Protein AF-X0XRM6-F1 (afdb_monomer)

Radius of gyration: 12.37 Å; Cα contacts (8 Å, |Δi|>4): 86; chains: 1; bounding box: 29×27×29 Å

Mean predicted aligned error: 5.05 Å

pLDDT: mean 86.34, std 11.35, range [37.69, 95.94]

Solvent-accessible surface area (backbone atoms only — not comparable to full-atom values): 5211 Å² total; per-residue (Å²): 134,82,69,81,64,82,69,34,62,79,35,33,36,30,26,78,60,80,92,62,65,91,58,74,66,38,41,79,40,75,50,71,90,78,54,69,72,58,39,52,53,50,37,57,76,67,61,49,73,42,78,56,82,49,85,82,52,30,57,76,78,39,51,92,55,40,70,73,72,46,81,91,54,90,50,93,95,62,83,133

Foldseek 3Di:
DPDQDPPQLDAEEEECDPPDPPRPNHHYDYQDDDADVVSLVVCVVVVHPYYDDDQVPCCPPPVNCNVVVPPVDDDPNDDD

Secondary structure (DSSP, 8-state):
--S--TTGGG-EEEES-TTS-SSTTSEEEEPPSS-HHHHHHHHHHHT--EE---TTTHHHH-GGGGGGG-TTSPPTT---

Organism: NCBI:txid412755

Structure (mmCIF, N/CA/C/O backbone):
data_AF-X0XRM6-F1
#
_entry.id   AF-X0XRM6-F1
#
loop_
_atom_site.group_PDB
_atom_site.id
_atom_site.type_symbol
_atom_site.label_atom_id
_atom_site.label_alt_id
_atom_site.label_comp_id
_atom_site.label_asym_id
_atom_site.label_entity_id
_atom_site.label_seq_id
_atom_site.pdbx_PDB_ins_code
_atom_site.Cartn_x
_atom_site.Cartn_y
_atom_site.Cartn_z
_atom_site.occupancy
_atom_site.B_iso_or_equiv
_atom_site.auth_seq_id
_atom_site.auth_comp_id
_atom_site.auth_asym_id
_atom_site.auth_atom_id
_atom_site.pdbx_PDB_model_num
ATOM 1 N N . MET A 1 1 ? -5.725 -15.266 0.820 1.00 46.53 1 MET A N 1
ATOM 2 C CA . MET A 1 1 ? -6.689 -14.815 1.849 1.00 46.53 1 MET A CA 1
ATOM 3 C C . MET A 1 1 ? -6.309 -15.407 3.207 1.00 46.53 1 MET A C 1
ATOM 5 O O . MET A 1 1 ? -7.124 -16.066 3.839 1.00 46.53 1 MET A O 1
ATOM 9 N N . LYS A 1 2 ? -5.046 -15.233 3.632 1.00 37.69 2 LYS A N 1
ATOM 10 C CA . LYS A 1 2 ? -4.636 -15.596 4.992 1.00 37.69 2 LYS A CA 1
ATOM 11 C C . LYS A 1 2 ? -5.364 -14.639 5.930 1.00 37.69 2 LYS A C 1
ATOM 13 O O . LYS A 1 2 ? -5.176 -13.440 5.781 1.00 37.69 2 LYS A O 1
ATOM 18 N N . GLU A 1 3 ? -6.222 -15.213 6.768 1.00 54.09 3 GLU A N 1
ATOM 19 C CA . GLU A 1 3 ? -6.775 -14.663 8.009 1.00 54.09 3 GLU A CA 1
ATOM 20 C C . GLU A 1 3 ? -7.338 -13.244 7.870 1.00 54.09 3 GLU A C 1
ATOM 22 O O . GLU A 1 3 ? -6.606 -12.259 7.848 1.00 54.09 3 GLU A O 1
ATOM 27 N N . ASN A 1 4 ? -8.666 -13.154 7.736 1.00 66.81 4 ASN A N 1
ATOM 28 C CA . ASN A 1 4 ? -9.403 -11.895 7.649 1.00 66.81 4 ASN A CA 1
ATOM 29 C C . ASN A 1 4 ? -8.823 -10.872 8.629 1.00 66.81 4 ASN A C 1
ATOM 31 O O . ASN A 1 4 ? -8.854 -11.088 9.838 1.00 66.81 4 ASN A O 1
ATOM 35 N N . ILE A 1 5 ? -8.275 -9.783 8.085 1.00 75.56 5 ILE A N 1
ATOM 36 C CA . ILE A 1 5 ? -7.749 -8.656 8.853 1.00 75.56 5 ILE A CA 1
ATOM 37 C C . ILE A 1 5 ? -8.771 -8.312 9.941 1.00 75.56 5 ILE A C 1
ATOM 39 O O . ILE A 1 5 ? -9.918 -7.973 9.637 1.00 75.56 5 ILE A O 1
ATOM 43 N N . ASN A 1 6 ? -8.363 -8.431 11.206 1.00 81.00 6 ASN A N 1
ATOM 44 C CA . ASN A 1 6 ? -9.249 -8.137 12.325 1.00 81.00 6 ASN A CA 1
ATOM 45 C C . ASN A 1 6 ? -9.747 -6.694 12.218 1.00 81.00 6 ASN A C 1
ATOM 47 O O . ASN A 1 6 ? -8.966 -5.775 11.953 1.00 81.00 6 ASN A O 1
ATOM 51 N N . ASP A 1 7 ? -11.049 -6.512 12.440 1.00 85.31 7 ASP A N 1
ATOM 52 C CA . ASP A 1 7 ? -11.704 -5.205 12.378 1.00 85.31 7 ASP A CA 1
ATOM 53 C C . ASP A 1 7 ? -11.528 -4.489 11.019 1.00 85.31 7 ASP A C 1
ATOM 55 O O . ASP A 1 7 ? -11.357 -3.271 10.945 1.00 85.31 7 ASP A O 1
ATOM 59 N N . ILE A 1 8 ? -11.567 -5.252 9.912 1.00 83.31 8 ILE A N 1
ATOM 60 C CA . ILE A 1 8 ? -11.402 -4.734 8.540 1.00 83.31 8 ILE A CA 1
ATOM 61 C C . ILE A 1 8 ? -12.335 -3.555 8.221 1.00 83.31 8 ILE A C 1
ATOM 63 O O . ILE A 1 8 ? -11.949 -2.668 7.464 1.00 83.31 8 ILE A O 1
ATOM 67 N N . GLY A 1 9 ? -13.515 -3.498 8.852 1.00 83.62 9 GLY A N 1
ATOM 68 C CA . GLY A 1 9 ? -14.487 -2.408 8.713 1.00 83.62 9 GLY A CA 1
ATOM 69 C C . GLY A 1 9 ? -13.930 -1.017 9.035 1.00 83.62 9 GLY A C 1
ATOM 70 O O . GLY A 1 9 ? -14.306 -0.029 8.406 1.00 83.62 9 GLY A O 1
ATOM 71 N N . ASN A 1 10 ? -12.985 -0.934 9.973 1.00 87.81 10 ASN A N 1
ATOM 72 C CA . ASN A 1 10 ? -12.385 0.334 10.388 1.00 87.81 10 ASN A CA 1
ATOM 73 C C . ASN A 1 10 ? -11.094 0.673 9.633 1.00 87.81 10 ASN A C 1
ATOM 75 O O . ASN A 1 10 ? -10.608 1.808 9.729 1.00 87.81 10 ASN A O 1
ATOM 79 N N . LYS A 1 11 ? -10.562 -0.267 8.844 1.00 91.75 11 LYS A N 1
ATOM 80 C CA . LYS A 1 11 ? -9.288 -0.110 8.139 1.00 91.75 11 LYS A CA 1
ATOM 81 C C . LYS A 1 11 ? -9.427 0.692 6.853 1.00 91.75 11 LYS A C 1
ATOM 83 O O . LYS A 1 11 ? -10.455 0.648 6.171 1.00 91.75 11 LYS A O 1
ATOM 88 N N . LEU A 1 12 ? -8.362 1.411 6.514 1.00 92.31 12 LEU A N 1
ATOM 89 C CA . LEU A 1 12 ? -8.196 2.104 5.246 1.00 92.31 12 LEU A CA 1
ATOM 90 C C . LEU A 1 12 ? -7.145 1.390 4.393 1.00 92.31 12 LEU A C 1
ATOM 92 O O . LEU A 1 12 ? -5.955 1.387 4.712 1.00 92.31 12 LEU A O 1
ATOM 96 N N . VAL A 1 13 ? -7.597 0.807 3.286 1.00 91.31 13 VAL A N 1
ATOM 97 C CA . VAL A 1 13 ? -6.763 0.081 2.328 1.00 91.31 13 VAL A CA 1
ATOM 98 C C . VAL A 1 13 ? -6.459 0.986 1.140 1.00 91.31 13 VAL A C 1
ATOM 100 O O . VAL A 1 13 ? -7.363 1.462 0.454 1.00 91.31 13 VAL A O 1
ATOM 103 N N . MET A 1 14 ? -5.179 1.213 0.863 1.00 91.81 14 MET A N 1
ATOM 104 C CA . MET A 1 14 ? -4.738 1.875 -0.355 1.00 91.81 14 MET A CA 1
ATOM 105 C C . MET A 1 14 ? -4.430 0.836 -1.428 1.00 91.81 14 MET A C 1
ATOM 107 O O . MET A 1 14 ? -3.599 -0.047 -1.230 1.00 91.81 14 MET A O 1
ATOM 111 N N . SER A 1 15 ? -5.083 0.945 -2.583 1.00 89.69 15 SER A N 1
ATOM 112 C CA . SER A 1 15 ? -4.876 0.006 -3.687 1.00 89.69 15 SER A CA 1
ATOM 113 C C . SER A 1 15 ? -5.057 0.669 -5.049 1.00 89.69 15 SER A C 1
ATOM 115 O O . SER A 1 15 ? -5.669 1.732 -5.192 1.00 89.69 15 SER A O 1
ATOM 117 N N . ARG A 1 16 ? -4.510 0.044 -6.096 1.00 87.06 16 ARG A N 1
ATOM 118 C CA . ARG A 1 16 ? -4.665 0.558 -7.463 1.00 87.06 16 ARG A CA 1
ATOM 119 C C . ARG A 1 16 ? -6.050 0.272 -8.055 1.00 87.06 16 ARG A C 1
ATOM 121 O O . ARG A 1 16 ? -6.520 1.064 -8.875 1.00 87.06 16 ARG A O 1
ATOM 128 N N . LYS A 1 17 ? -6.681 -0.848 -7.692 1.00 78.62 17 LYS A N 1
ATOM 129 C CA . LYS A 1 17 ? -7.947 -1.331 -8.266 1.00 78.62 17 LYS A CA 1
ATOM 130 C C . LYS A 1 17 ? -9.121 -0.987 -7.344 1.00 78.62 17 LYS A C 1
ATOM 132 O O . LYS A 1 17 ? -9.510 -1.792 -6.512 1.00 78.62 17 LYS A O 1
ATOM 137 N N . LEU A 1 18 ? -9.723 0.188 -7.534 1.00 64.75 18 LEU A N 1
ATOM 138 C CA . LEU A 1 18 ? -10.917 0.586 -6.770 1.00 64.75 18 LEU A CA 1
ATOM 139 C C . LEU A 1 18 ? -12.211 -0.111 -7.228 1.00 64.75 18 LEU A C 1
ATOM 141 O O . LEU A 1 18 ? -13.166 -0.170 -6.466 1.00 64.75 18 LEU A O 1
ATOM 145 N N . GLY A 1 19 ? -12.254 -0.635 -8.459 1.00 61.88 19 GLY A N 1
ATOM 146 C CA . GLY A 1 19 ? -13.464 -1.249 -9.028 1.00 61.88 19 GLY A CA 1
ATOM 147 C C . GLY A 1 19 ? -13.767 -2.667 -8.534 1.00 61.88 19 GLY A C 1
ATOM 148 O O . GLY A 1 19 ? -14.860 -3.163 -8.775 1.00 61.88 19 GLY A O 1
ATOM 149 N N . VAL A 1 20 ? -12.814 -3.322 -7.859 1.00 64.38 20 VAL A N 1
ATOM 150 C CA . VAL A 1 20 ? -12.983 -4.667 -7.286 1.00 64.38 20 VAL A CA 1
ATOM 151 C C . VAL A 1 20 ? -12.262 -4.703 -5.935 1.00 64.38 20 VAL A C 1
ATOM 153 O O . VAL A 1 20 ? -11.078 -5.045 -5.880 1.00 64.38 20 VAL A O 1
ATOM 156 N N . PRO A 1 21 ? -12.919 -4.287 -4.839 1.00 66.38 21 PRO A N 1
ATOM 157 C CA . PRO A 1 21 ? -12.297 -4.300 -3.525 1.00 66.38 21 PRO A CA 1
ATOM 158 C C . PRO A 1 21 ? -12.120 -5.747 -3.051 1.00 66.38 21 PRO A C 1
ATOM 160 O O . PRO A 1 21 ? -13.080 -6.419 -2.689 1.00 66.38 21 PRO A O 1
ATOM 163 N N . PHE A 1 22 ? -10.873 -6.223 -3.014 1.00 71.62 22 PHE A N 1
ATOM 164 C CA . PHE A 1 22 ? -10.532 -7.555 -2.488 1.00 71.62 22 PHE A CA 1
ATOM 165 C C . PHE A 1 22 ? -10.741 -7.682 -0.968 1.00 71.62 22 PHE A C 1
ATOM 167 O O . PHE A 1 22 ? -10.776 -8.789 -0.438 1.00 71.62 22 PHE A O 1
ATOM 174 N N . TYR A 1 23 ? -10.898 -6.550 -0.278 1.00 77.81 23 TYR A N 1
ATOM 175 C CA . TYR A 1 23 ? -11.136 -6.455 1.160 1.00 77.81 23 TYR A CA 1
ATOM 176 C C . TYR A 1 23 ? -12.509 -5.831 1.397 1.00 77.81 23 TYR A C 1
ATOM 178 O O . TYR A 1 23 ? -12.646 -4.607 1.506 1.00 77.81 23 TYR A O 1
A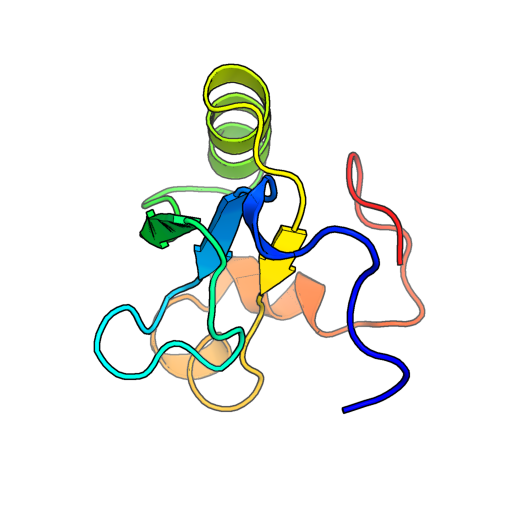TOM 186 N N . ALA A 1 24 ? -13.535 -6.682 1.407 1.00 75.69 24 ALA A N 1
ATOM 187 C CA . ALA A 1 24 ? -14.905 -6.270 1.679 1.00 75.69 24 ALA A CA 1
ATOM 188 C C . ALA A 1 24 ? -15.019 -5.664 3.089 1.00 75.69 24 ALA A C 1
ATOM 190 O O . ALA A 1 24 ? -14.381 -6.127 4.033 1.00 75.69 24 ALA A O 1
ATOM 191 N N . GLY A 1 25 ? -15.820 -4.606 3.219 1.00 80.25 25 GLY A N 1
ATOM 192 C CA . GLY A 1 25 ? -16.019 -3.886 4.480 1.00 80.25 25 GLY A CA 1
ATOM 193 C C . GLY A 1 25 ? -14.973 -2.810 4.782 1.00 80.25 25 GLY A C 1
ATOM 194 O O . GLY A 1 25 ? -15.301 -1.868 5.492 1.00 80.25 25 GLY A O 1
ATOM 195 N N . ALA A 1 26 ? -13.765 -2.874 4.211 1.00 86.38 26 ALA A N 1
ATOM 196 C CA . ALA A 1 26 ? -12.775 -1.810 4.383 1.00 86.38 26 ALA A CA 1
ATOM 197 C C . ALA A 1 26 ? -13.153 -0.529 3.638 1.00 86.38 26 ALA A C 1
ATOM 199 O O . ALA A 1 26 ? -13.809 -0.554 2.592 1.00 86.38 26 ALA A O 1
ATOM 200 N N . ARG A 1 27 ? -12.630 0.597 4.125 1.00 88.62 27 ARG A N 1
ATOM 201 C CA . ARG A 1 27 ? -12.570 1.834 3.342 1.00 88.62 27 ARG A CA 1
ATOM 202 C C . ARG A 1 27 ? -11.403 1.743 2.366 1.00 88.62 27 ARG A C 1
ATOM 204 O O . ARG A 1 27 ? -10.350 1.207 2.704 1.00 88.62 27 ARG A O 1
ATOM 211 N N . HIS A 1 28 ? -11.574 2.298 1.169 1.00 88.81 28 HIS A N 1
ATOM 212 C CA . HIS A 1 28 ? -10.564 2.235 0.111 1.00 88.81 28 HIS A CA 1
ATOM 213 C C . HIS A 1 28 ? -10.086 3.624 -0.286 1.00 88.81 28 HIS A C 1
ATOM 215 O O . HIS A 1 28 ? -10.882 4.554 -0.413 1.00 88.81 28 HIS A O 1
ATOM 221 N N . HIS A 1 29 ? -8.784 3.746 -0.517 1.00 90.25 29 HIS A N 1
ATOM 222 C CA . HIS A 1 29 ? -8.163 4.935 -1.078 1.00 90.25 29 HIS A CA 1
ATOM 223 C C . HIS A 1 29 ? -7.437 4.570 -2.382 1.00 90.25 29 HIS A C 1
ATOM 225 O O . HIS A 1 29 ? -6.745 3.547 -2.420 1.00 90.25 29 HIS A O 1
ATOM 231 N N . PRO A 1 30 ? -7.543 5.372 -3.459 1.00 89.75 30 PRO A N 1
ATOM 232 C CA . PRO A 1 30 ? -6.703 5.161 -4.632 1.00 89.75 30 PRO A CA 1
ATOM 233 C C . PRO A 1 30 ? -5.223 5.221 -4.259 1.00 89.75 30 PRO A C 1
ATOM 235 O O . PRO A 1 30 ? -4.816 6.064 -3.452 1.00 89.75 30 PRO A O 1
ATOM 238 N N . LEU A 1 31 ? -4.432 4.354 -4.892 1.00 91.56 31 LEU A N 1
ATOM 239 C CA . LEU A 1 31 ? -2.975 4.409 -4.853 1.00 91.56 31 LEU A CA 1
ATOM 240 C C . LEU A 1 31 ? -2.476 5.801 -5.252 1.00 91.56 31 LEU A C 1
ATOM 242 O O . LEU A 1 31 ? -2.909 6.351 -6.269 1.00 91.56 31 LEU A O 1
ATOM 246 N N . TYR A 1 32 ? -1.548 6.335 -4.458 1.00 92.44 32 TYR A N 1
ATOM 247 C CA . TYR A 1 32 ? -0.915 7.622 -4.718 1.00 92.44 32 TYR A CA 1
ATOM 248 C C . TYR A 1 32 ? -0.266 7.664 -6.108 1.00 92.44 32 TYR A C 1
ATOM 250 O O . TYR A 1 32 ? 0.303 6.680 -6.591 1.00 92.44 32 TYR A O 1
ATOM 258 N N . TYR A 1 33 ? -0.363 8.823 -6.753 1.00 90.25 33 TYR A N 1
ATOM 259 C CA . TYR A 1 33 ? 0.243 9.075 -8.052 1.00 90.25 33 TYR A CA 1
ATOM 260 C C . TYR A 1 33 ? 1.501 9.921 -7.875 1.00 90.25 33 TYR A C 1
ATOM 262 O O . TYR A 1 33 ? 1.416 11.131 -7.687 1.00 90.25 33 TYR A O 1
ATOM 270 N N . GLY A 1 34 ? 2.657 9.267 -7.918 1.00 92.25 34 GLY A N 1
ATOM 271 C CA . GLY A 1 34 ? 3.960 9.898 -7.758 1.00 92.25 34 GLY A CA 1
ATOM 272 C C . GLY A 1 34 ? 5.017 8.868 -7.381 1.00 92.25 34 GLY A C 1
ATOM 273 O O . GLY A 1 34 ? 4.871 7.685 -7.693 1.00 92.25 34 GLY A O 1
ATOM 274 N N . GLU A 1 35 ? 6.053 9.331 -6.692 1.00 94.81 35 GLU A N 1
ATOM 275 C CA . GLU A 1 35 ? 7.191 8.515 -6.268 1.00 94.81 35 GLU A CA 1
ATOM 276 C C . GLU A 1 35 ? 7.027 7.966 -4.848 1.00 94.81 35 GLU A C 1
ATOM 278 O O . GLU A 1 35 ? 6.173 8.414 -4.077 1.00 94.81 35 GLU A O 1
ATOM 283 N N . TYR A 1 36 ? 7.872 6.997 -4.487 1.00 94.50 36 TYR A N 1
ATOM 284 C CA . TYR A 1 36 ? 7.778 6.286 -3.211 1.00 94.50 36 TYR A CA 1
ATOM 285 C C . TYR A 1 36 ? 7.815 7.196 -1.968 1.00 94.50 36 TYR A C 1
ATOM 287 O O . TYR A 1 36 ? 6.955 7.022 -1.104 1.00 94.50 36 TYR A O 1
ATOM 295 N N . PRO A 1 37 ? 8.698 8.212 -1.858 1.00 95.12 37 PRO A N 1
ATOM 296 C CA . PRO A 1 37 ? 8.669 9.119 -0.707 1.00 95.12 37 PRO A CA 1
ATOM 297 C C . PRO A 1 37 ? 7.313 9.821 -0.542 1.00 95.12 37 PRO A C 1
ATOM 299 O O . PRO A 1 37 ? 6.745 9.829 0.550 1.00 95.12 37 PRO A O 1
ATOM 302 N N . GLY A 1 38 ? 6.742 10.307 -1.650 1.00 95.88 38 GLY A N 1
ATOM 303 C CA . GLY A 1 38 ? 5.423 10.940 -1.664 1.00 95.88 38 GLY A CA 1
ATOM 304 C C . GLY A 1 38 ? 4.294 9.960 -1.341 1.00 95.88 38 GLY A C 1
ATOM 305 O O . GLY A 1 38 ? 3.376 10.315 -0.608 1.00 95.88 38 GLY A O 1
ATOM 306 N N . LEU A 1 39 ? 4.382 8.707 -1.805 1.00 95.38 39 LEU A N 1
ATOM 307 C CA . LEU A 1 39 ? 3.447 7.644 -1.418 1.00 95.38 39 LEU A CA 1
ATOM 308 C C . LEU A 1 39 ? 3.447 7.446 0.102 1.00 95.38 39 LEU A C 1
ATOM 310 O O . LEU A 1 39 ? 2.376 7.346 0.698 1.00 95.38 39 LEU A O 1
ATOM 314 N N . MET A 1 40 ? 4.623 7.431 0.731 1.00 95.75 40 MET A N 1
ATOM 315 C CA . MET A 1 40 ? 4.745 7.229 2.174 1.00 95.75 40 MET A CA 1
ATOM 316 C C . MET A 1 40 ? 4.209 8.413 2.978 1.00 95.75 40 MET A C 1
ATOM 318 O O . MET A 1 40 ? 3.485 8.214 3.955 1.00 95.75 40 MET A O 1
ATOM 322 N N . GLU A 1 41 ? 4.516 9.644 2.574 1.00 95.94 41 GLU A N 1
ATOM 323 C CA . GLU A 1 41 ? 3.947 10.849 3.191 1.00 95.94 41 GLU A CA 1
ATOM 324 C C . GLU A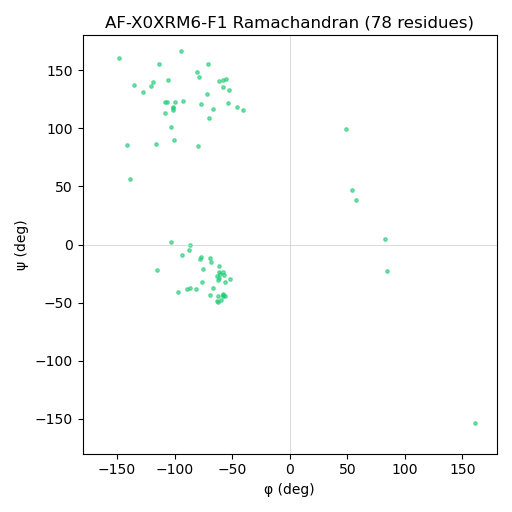 1 41 ? 2.425 10.895 3.032 1.00 95.94 41 GLU A C 1
ATOM 326 O O . GLU A 1 41 ? 1.686 11.142 3.992 1.00 95.94 41 GLU A O 1
ATOM 331 N N . TYR A 1 42 ? 1.939 10.573 1.835 1.00 95.44 42 TYR A N 1
ATOM 332 C CA . TYR A 1 42 ? 0.520 10.542 1.533 1.00 95.44 42 TYR A CA 1
ATOM 333 C C . TYR A 1 42 ? -0.213 9.485 2.360 1.00 95.44 42 TYR A C 1
ATOM 335 O O . TYR A 1 42 ? -1.207 9.796 3.017 1.00 95.44 42 TYR A O 1
ATOM 343 N N . ALA A 1 43 ? 0.305 8.256 2.404 1.00 95.69 43 ALA A N 1
ATOM 344 C CA . ALA A 1 43 ? -0.264 7.171 3.193 1.00 95.69 43 ALA A CA 1
ATOM 345 C C . ALA A 1 43 ? -0.337 7.528 4.686 1.00 95.69 43 ALA A C 1
ATOM 347 O O . ALA A 1 43 ? -1.380 7.329 5.314 1.00 95.69 43 ALA A O 1
ATOM 348 N N . LYS A 1 44 ? 0.721 8.142 5.236 1.00 94.81 44 LYS A N 1
ATOM 349 C CA . LYS A 1 44 ? 0.751 8.623 6.627 1.00 94.81 44 LYS A CA 1
ATOM 350 C C . LYS A 1 44 ? -0.294 9.707 6.883 1.00 94.81 44 LYS A C 1
ATOM 352 O O . LYS A 1 44 ? -1.071 9.587 7.828 1.00 94.81 44 LYS A O 1
ATOM 357 N N . SER A 1 45 ? -0.365 10.734 6.032 1.00 95.62 45 SER A N 1
ATOM 358 C CA . SER A 1 45 ? -1.344 11.827 6.184 1.00 95.62 45 SER A CA 1
ATOM 359 C C . SER A 1 45 ? -2.798 11.347 6.094 1.00 95.62 45 SER A C 1
ATOM 361 O O . SER A 1 45 ? -3.680 11.896 6.755 1.00 95.62 45 SER A O 1
ATOM 363 N N . ARG A 1 46 ? -3.051 10.287 5.316 1.00 94.38 46 ARG A N 1
ATOM 364 C CA . ARG A 1 46 ? -4.368 9.653 5.175 1.00 94.38 46 ARG A CA 1
ATOM 365 C C . ARG A 1 46 ? -4.656 8.579 6.221 1.00 94.38 46 ARG A C 1
ATOM 367 O O . ARG A 1 46 ? -5.783 8.097 6.249 1.00 94.38 46 ARG A O 1
ATOM 374 N N . LYS A 1 47 ? -3.694 8.241 7.089 1.00 95.06 47 LYS A N 1
ATOM 375 C CA . LYS A 1 47 ? -3.797 7.155 8.082 1.00 95.06 47 LYS A CA 1
ATOM 376 C C . LYS A 1 47 ? -4.174 5.817 7.434 1.00 95.06 47 LYS A C 1
ATOM 378 O O . LYS A 1 47 ? -5.101 5.144 7.869 1.00 95.06 47 LYS A O 1
ATOM 383 N N . VAL A 1 48 ? -3.492 5.479 6.343 1.00 94.38 48 VAL A N 1
ATOM 384 C CA . VAL A 1 48 ? -3.681 4.211 5.627 1.00 94.38 48 VAL A CA 1
ATOM 385 C C . VAL A 1 48 ? -3.098 3.071 6.455 1.00 94.38 48 VAL A C 1
ATOM 387 O O . VAL A 1 48 ? -1.951 3.153 6.887 1.00 94.38 48 VAL A O 1
ATOM 390 N N . ASP A 1 49 ? -3.885 2.017 6.657 1.00 93.69 49 ASP A N 1
ATOM 391 C CA . ASP A 1 49 ? -3.479 0.836 7.423 1.00 93.69 49 ASP A CA 1
ATOM 392 C C . ASP A 1 49 ? -2.745 -0.186 6.546 1.00 93.69 49 ASP A C 1
ATOM 394 O O . ASP A 1 49 ? -1.794 -0.818 6.995 1.00 93.69 49 ASP A O 1
ATOM 398 N N . TYR A 1 50 ? -3.183 -0.344 5.290 1.00 92.19 50 TYR A N 1
ATOM 399 C CA . TYR A 1 50 ? -2.651 -1.350 4.368 1.00 92.19 50 TYR A CA 1
ATOM 400 C C . TYR A 1 50 ? -2.401 -0.772 2.980 1.00 92.19 50 TYR A C 1
ATOM 402 O O . TYR A 1 50 ? -3.245 -0.066 2.427 1.00 92.19 50 TYR A O 1
ATOM 410 N N . LEU A 1 51 ? -1.263 -1.136 2.391 1.00 92.50 51 LEU A N 1
ATOM 411 C CA . LEU A 1 51 ? -0.920 -0.868 0.999 1.00 92.50 51 LEU A CA 1
ATOM 412 C C . LEU A 1 51 ? -0.966 -2.181 0.215 1.00 92.50 51 LEU A C 1
ATOM 414 O O . LEU A 1 51 ? -0.264 -3.129 0.552 1.00 92.50 51 LEU A O 1
ATOM 418 N N . VAL A 1 52 ? -1.776 -2.229 -0.839 1.00 91.00 52 VAL A N 1
ATOM 419 C CA . VAL A 1 52 ? -1.896 -3.401 -1.715 1.00 91.00 52 VAL A CA 1
ATOM 420 C C . VAL A 1 52 ? -1.094 -3.168 -2.986 1.00 91.00 52 VAL A C 1
ATOM 422 O O . VAL A 1 52 ? -1.408 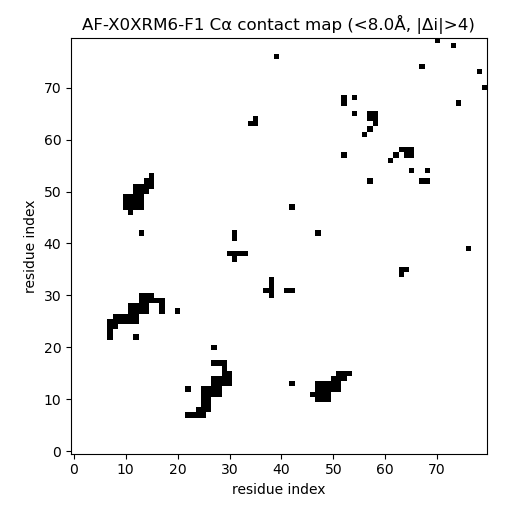-2.268 -3.774 1.00 91.00 52 VAL A O 1
ATOM 425 N N . ILE A 1 53 ? -0.095 -4.020 -3.198 1.00 90.81 53 ILE A N 1
ATOM 426 C CA . ILE A 1 53 ? 0.723 -4.070 -4.409 1.00 90.81 53 ILE A CA 1
ATOM 427 C C . ILE A 1 53 ? 0.314 -5.311 -5.208 1.00 90.81 53 ILE A C 1
ATOM 429 O O . ILE A 1 53 ? 0.308 -6.421 -4.691 1.00 90.81 53 ILE A O 1
ATOM 433 N N . ASP A 1 54 ? -0.090 -5.091 -6.458 1.00 88.88 54 ASP A N 1
ATOM 434 C CA . ASP A 1 54 ? -0.559 -6.120 -7.394 1.00 88.88 54 ASP A CA 1
ATOM 435 C C . ASP A 1 54 ? 0.576 -6.449 -8.372 1.00 88.88 54 ASP A C 1
ATOM 437 O O .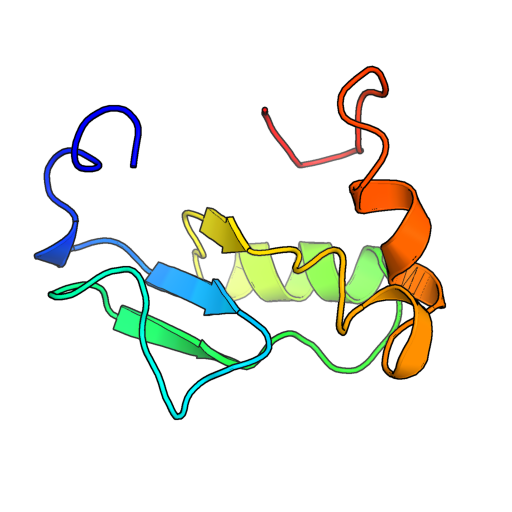 ASP A 1 54 ? 1.005 -5.583 -9.140 1.00 88.88 54 ASP A O 1
ATOM 441 N N . ASP A 1 55 ? 1.066 -7.683 -8.327 1.00 91.44 55 ASP A N 1
ATOM 442 C CA . ASP A 1 55 ? 2.196 -8.182 -9.119 1.00 91.44 55 ASP A CA 1
ATOM 443 C C . ASP A 1 55 ? 1.941 -8.175 -10.634 1.00 91.44 55 ASP A C 1
ATOM 445 O O . ASP A 1 55 ? 2.866 -8.004 -11.427 1.00 91.44 55 ASP A O 1
ATOM 449 N N . TRP A 1 56 ? 0.683 -8.276 -11.059 1.00 90.00 56 TRP A N 1
ATOM 450 C CA . TRP A 1 56 ? 0.301 -8.270 -12.465 1.00 90.00 56 TRP A CA 1
ATOM 451 C C . TRP A 1 56 ? 0.227 -6.861 -13.066 1.00 90.00 56 TRP A C 1
ATOM 453 O O . TRP A 1 56 ? 0.568 -6.659 -14.239 1.00 90.00 56 TRP A O 1
ATOM 463 N N . ILE A 1 57 ? -0.271 -5.884 -12.300 1.00 88.69 57 ILE A N 1
ATOM 464 C CA . ILE A 1 57 ? -0.540 -4.518 -12.779 1.00 88.69 57 ILE A CA 1
ATOM 465 C C . ILE A 1 57 ? 0.587 -3.541 -12.461 1.00 88.69 57 ILE A C 1
ATOM 467 O O . ILE A 1 57 ? 0.895 -2.691 -13.304 1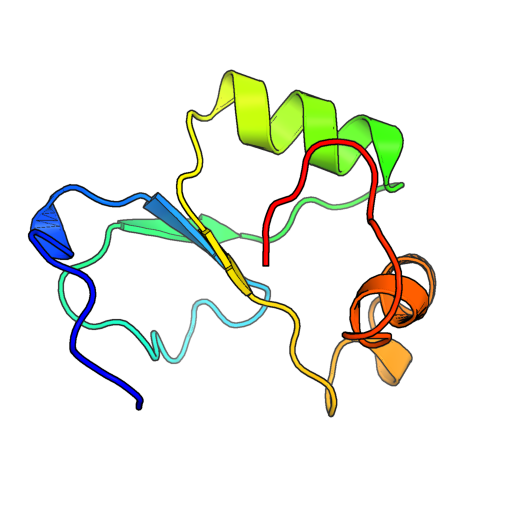.00 88.69 57 ILE A O 1
ATOM 471 N N . ILE A 1 58 ? 1.179 -3.611 -11.267 1.00 92.31 58 ILE A N 1
ATOM 472 C CA . ILE A 1 58 ? 2.157 -2.616 -10.815 1.00 92.31 58 ILE A CA 1
ATOM 473 C C . ILE A 1 58 ? 3.366 -2.550 -11.756 1.00 92.31 58 ILE A C 1
ATOM 475 O O . ILE A 1 58 ? 3.641 -1.447 -12.227 1.00 92.31 58 ILE A O 1
ATOM 479 N N . PRO A 1 59 ? 4.001 -3.660 -12.179 1.00 93.88 59 PRO A N 1
ATOM 480 C CA . PRO A 1 59 ? 5.135 -3.588 -13.104 1.00 93.88 59 PRO A CA 1
ATOM 481 C C . PRO A 1 59 ? 4.803 -2.943 -14.459 1.00 93.88 59 PRO A C 1
ATOM 483 O O . PRO A 1 59 ? 5.683 -2.385 -15.104 1.00 93.88 59 PRO A O 1
ATOM 486 N N . LYS A 1 60 ? 3.536 -2.990 -14.893 1.00 92.38 60 LYS A N 1
ATOM 487 C CA . LYS A 1 60 ? 3.095 -2.473 -16.200 1.00 92.38 60 LYS A CA 1
ATOM 488 C C . LYS A 1 60 ? 2.685 -1.002 -16.153 1.00 92.38 60 LYS A C 1
ATOM 490 O O . LYS A 1 60 ? 2.913 -0.269 -17.105 1.00 92.38 60 LYS A O 1
ATOM 495 N N . ILE A 1 61 ? 2.021 -0.581 -15.074 1.00 90.19 61 ILE A N 1
ATOM 496 C CA . ILE A 1 61 ? 1.339 0.726 -14.996 1.00 90.19 61 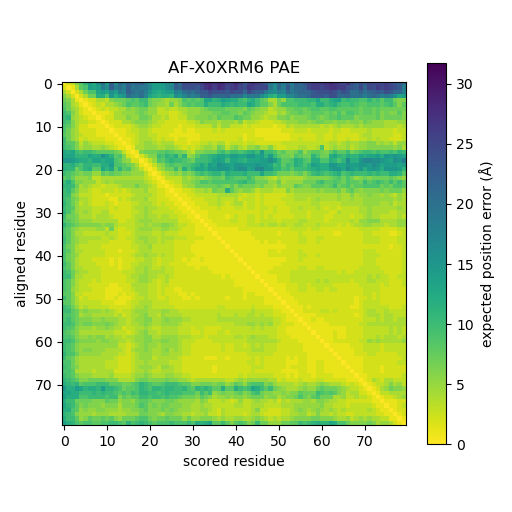ILE A CA 1
ATOM 497 C C . ILE A 1 61 ? 1.971 1.654 -13.947 1.00 90.19 61 ILE A C 1
ATOM 499 O O . ILE A 1 61 ? 1.786 2.874 -13.998 1.00 90.19 61 ILE A O 1
ATOM 503 N N . ARG A 1 62 ? 2.689 1.094 -12.971 1.00 90.94 62 ARG A N 1
ATOM 504 C CA . ARG A 1 62 ? 3.395 1.810 -11.899 1.00 90.94 62 ARG A CA 1
ATOM 505 C C . ARG A 1 62 ? 4.777 1.178 -11.649 1.00 90.94 62 ARG A C 1
ATOM 507 O O . ARG A 1 62 ? 5.046 0.748 -10.526 1.00 90.94 62 ARG A O 1
ATOM 514 N N . PRO A 1 63 ? 5.644 1.073 -12.674 1.00 92.62 63 PRO A N 1
ATOM 515 C CA . PRO A 1 63 ? 6.918 0.359 -12.568 1.00 92.62 63 PRO A CA 1
ATOM 516 C C . PRO A 1 63 ? 7.826 0.895 -11.453 1.00 92.62 63 PRO A C 1
ATOM 518 O O . PRO A 1 63 ? 8.588 0.125 -10.876 1.00 92.62 63 PRO A O 1
ATOM 521 N N . GLN A 1 64 ? 7.689 2.170 -11.070 1.00 93.12 64 GLN A N 1
ATOM 522 C CA . GLN A 1 64 ? 8.420 2.756 -9.943 1.00 93.12 64 GLN A CA 1
ATOM 523 C C . GLN A 1 64 ? 8.122 2.083 -8.591 1.00 93.12 64 GLN A C 1
ATOM 525 O O . GLN A 1 64 ? 8.892 2.228 -7.650 1.00 93.12 64 GLN A O 1
ATOM 530 N N . PHE A 1 65 ? 7.019 1.336 -8.480 1.00 94.19 65 PHE A N 1
ATOM 531 C CA . PHE A 1 65 ? 6.643 0.585 -7.281 1.00 94.19 65 PHE A CA 1
ATOM 532 C C . PHE A 1 65 ? 6.908 -0.919 -7.403 1.00 94.19 65 PHE A C 1
ATOM 534 O O . PHE A 1 65 ? 6.607 -1.656 -6.469 1.00 94.19 65 PHE A O 1
ATOM 541 N N . ALA A 1 66 ? 7.474 -1.399 -8.516 1.00 94.19 66 ALA A N 1
ATOM 542 C CA . ALA A 1 66 ? 7.717 -2.829 -8.724 1.00 94.19 66 ALA A CA 1
ATOM 54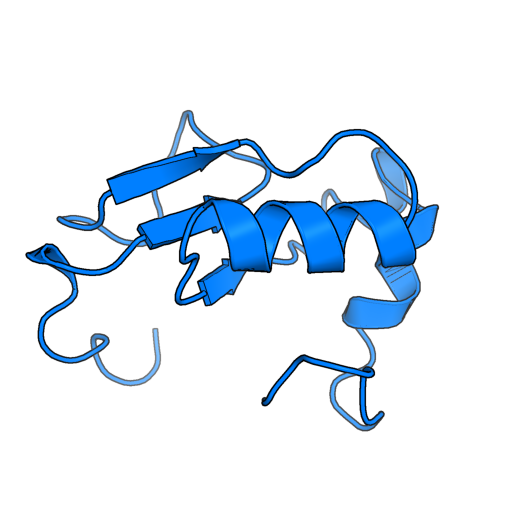3 C C . ALA A 1 66 ? 8.670 -3.430 -7.677 1.00 94.19 66 ALA A C 1
ATOM 545 O O . ALA A 1 66 ? 8.526 -4.596 -7.328 1.00 94.19 66 ALA A O 1
ATOM 546 N N . PHE A 1 67 ? 9.585 -2.629 -7.121 1.00 93.50 67 PHE A N 1
ATOM 547 C CA . PHE A 1 67 ? 10.486 -3.073 -6.053 1.00 93.50 67 PHE A CA 1
ATOM 548 C C . PHE A 1 67 ? 9.740 -3.516 -4.780 1.00 93.50 67 PHE A C 1
ATOM 550 O O . PHE A 1 67 ? 10.256 -4.334 -4.028 1.00 93.50 67 PHE A O 1
ATOM 557 N N . LEU A 1 68 ? 8.506 -3.043 -4.555 1.00 93.44 68 LEU A N 1
ATOM 558 C CA . LEU A 1 68 ? 7.681 -3.448 -3.409 1.00 93.44 68 LEU A CA 1
ATOM 559 C C . LEU A 1 68 ? 7.197 -4.904 -3.490 1.00 93.44 68 LEU A C 1
ATOM 561 O O . LEU A 1 68 ? 6.694 -5.427 -2.501 1.00 93.44 68 LEU A O 1
ATOM 565 N N . LEU A 1 69 ? 7.345 -5.559 -4.645 1.00 92.81 69 LEU A N 1
ATOM 566 C CA . LEU A 1 69 ? 7.055 -6.986 -4.819 1.00 92.81 69 LEU A CA 1
ATOM 567 C C . LEU A 1 69 ? 8.158 -7.887 -4.246 1.00 92.81 69 LEU A C 1
ATOM 569 O O . LEU A 1 69 ? 7.986 -9.099 -4.148 1.00 92.81 69 LEU A O 1
ATOM 573 N N . GLU A 1 70 ? 9.304 -7.320 -3.873 1.00 90.94 70 GLU A N 1
ATOM 574 C CA . GLU A 1 70 ? 10.397 -8.063 -3.259 1.00 90.94 70 GLU A CA 1
ATOM 575 C C . GLU A 1 70 ? 10.097 -8.292 -1.766 1.00 90.94 7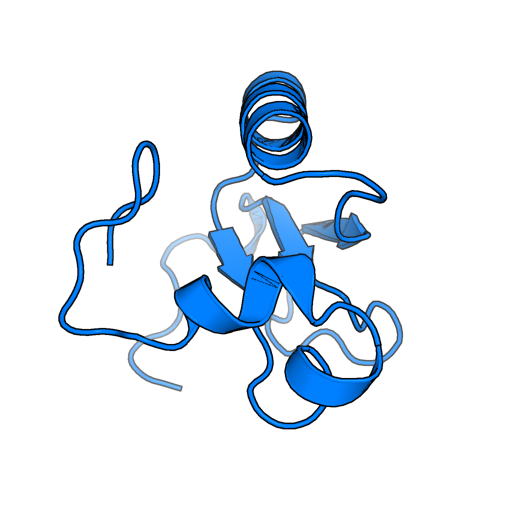0 GLU A C 1
ATOM 577 O O . GLU A 1 70 ? 10.549 -7.535 -0.907 1.00 90.94 70 GLU A O 1
ATOM 582 N N . GLU A 1 71 ? 9.335 -9.347 -1.452 1.00 82.44 71 GLU A N 1
ATOM 583 C CA . GLU A 1 71 ? 8.894 -9.696 -0.083 1.00 82.44 71 GLU A CA 1
ATOM 584 C C . GLU A 1 71 ? 10.055 -9.922 0.902 1.00 82.44 71 GLU A C 1
ATOM 586 O O . GLU A 1 71 ? 9.909 -9.769 2.108 1.00 82.44 71 GLU A O 1
ATOM 591 N N . ASN A 1 72 ? 11.245 -10.257 0.406 1.00 82.44 72 ASN A N 1
ATOM 592 C CA . ASN A 1 72 ? 12.412 -10.496 1.258 1.00 82.44 72 ASN A CA 1
ATOM 593 C C . ASN A 1 72 ? 13.194 -9.215 1.589 1.00 82.44 72 ASN A C 1
ATOM 595 O O . ASN A 1 72 ? 14.214 -9.284 2.277 1.00 82.44 72 ASN A O 1
ATOM 599 N N . LYS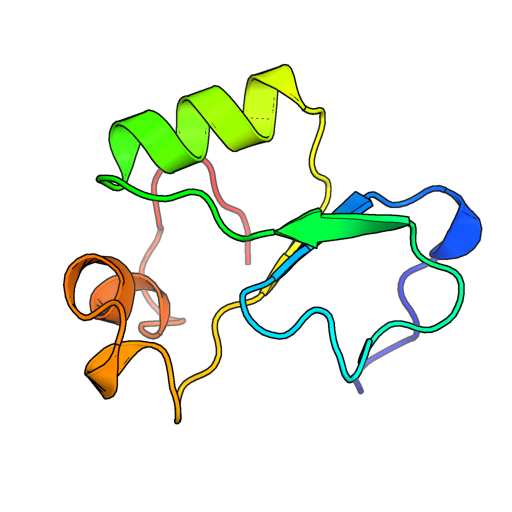 A 1 73 ? 12.764 -8.049 1.087 1.00 84.62 73 LYS A N 1
ATOM 600 C CA . LYS A 1 73 ? 13.420 -6.768 1.356 1.00 84.62 73 LYS A CA 1
ATOM 601 C C . LYS A 1 73 ? 12.615 -5.928 2.335 1.00 84.62 73 LYS A C 1
ATOM 603 O O . LYS A 1 73 ? 11.392 -5.865 2.295 1.00 84.62 73 LYS A O 1
ATOM 608 N N . ASN A 1 74 ? 13.343 -5.243 3.212 1.00 86.50 74 ASN A N 1
ATOM 609 C CA . ASN A 1 74 ? 12.756 -4.246 4.088 1.00 86.50 74 ASN A CA 1
ATOM 610 C C . ASN A 1 74 ? 12.490 -2.964 3.288 1.00 86.50 74 ASN A C 1
ATOM 612 O O . ASN A 1 74 ? 13.422 -2.369 2.743 1.00 86.50 74 ASN A O 1
ATOM 616 N N . HIS A 1 75 ? 11.231 -2.538 3.243 1.00 89.56 75 HIS A N 1
ATOM 617 C CA . HIS A 1 75 ? 10.805 -1.327 2.546 1.00 89.56 75 HIS A CA 1
ATOM 618 C C . HIS A 1 75 ? 10.599 -0.204 3.569 1.00 89.56 75 HIS A C 1
ATOM 620 O O . HIS A 1 75 ? 9.744 -0.336 4.448 1.00 89.56 75 HIS A O 1
ATOM 626 N N . PRO A 1 76 ? 11.353 0.912 3.503 1.00 89.12 76 PRO A N 1
ATOM 627 C CA . PRO A 1 76 ? 11.283 1.960 4.517 1.00 89.12 76 PRO A CA 1
ATOM 628 C C . PRO A 1 76 ? 9.858 2.472 4.747 1.00 89.12 76 PRO A C 1
ATOM 630 O O . PRO A 1 76 ? 9.216 2.982 3.831 1.00 89.12 76 PRO A O 1
ATOM 633 N N . GLY A 1 77 ? 9.382 2.359 5.989 1.00 86.88 77 GLY A N 1
ATOM 634 C CA . GLY A 1 77 ? 8.052 2.801 6.413 1.00 86.88 77 GLY A CA 1
ATOM 635 C C . GLY A 1 77 ? 6.912 1.815 6.136 1.00 86.88 77 GLY A C 1
ATOM 636 O O . GLY A 1 77 ? 5.766 2.155 6.422 1.00 86.88 77 GLY A O 1
ATOM 637 N N . LEU A 1 78 ? 7.210 0.615 5.635 1.00 89.69 78 LEU A N 1
ATOM 638 C CA . LEU A 1 78 ? 6.269 -0.495 5.524 1.00 89.69 78 LEU A CA 1
ATOM 639 C C . LEU A 1 78 ? 6.685 -1.636 6.454 1.00 89.69 78 LEU A C 1
ATOM 641 O O . LEU A 1 78 ? 7.849 -1.777 6.825 1.00 89.69 78 LEU A O 1
ATOM 645 N N . LYS A 1 79 ? 5.705 -2.452 6.834 1.00 86.69 79 LYS A N 1
ATOM 646 C CA . LYS A 1 79 ? 5.907 -3.702 7.562 1.00 86.69 79 LYS A CA 1
ATOM 647 C C . LYS A 1 79 ? 5.184 -4.804 6.792 1.00 86.69 79 LYS A C 1
ATOM 649 O O . LYS A 1 79 ? 4.034 -4.595 6.408 1.00 86.69 79 LYS A O 1
ATOM 654 N N . LEU A 1 80 ? 5.880 -5.914 6.561 1.00 75.69 80 LEU A N 1
ATOM 655 C CA . LEU A 1 80 ? 5.327 -7.133 5.968 1.00 75.69 80 LEU A CA 1
ATOM 656 C C . LEU A 1 80 ? 4.656 -8.004 7.035 1.00 75.69 80 LEU A C 1
ATOM 658 O O . LEU A 1 80 ? 5.138 -7.992 8.195 1.00 75.69 80 LEU A O 1
#

Sequence (80 aa):
MKENINDIGNKLVMSRKLGVPFYAGARHHPLYYGEYPGLMEYAKSRKVDYLVIDDWIIPKIRPQFAFLLEENKNHPGLKL

Nearest PDB structures (foldseek):
  5upq-assembly1_A  TM=4.351E-01  e=4.304E+00  Streptomyces platensis subsp. rosaceus
  5upq-assembly1_B  TM=4.487E-01  e=7.450E+00  Streptomyces platensis subsp. rosaceus